Protein AF-A0A962RVD4-F1 (afdb_monomer)

Secondary structure (DSSP, 8-state):
-PPPPS-SPPBGGGS-HHHHHHHHHHHHHHHTHHHHTTS-SEEEE-HHHHHHHHHHHHHHHTTSTTTSS---TTB-TTS-BSS---BHHHHHHHTTS--GGGEEEE-

Solvent-accessible surface area (backbone atoms only — not comparable to full-atom values): 6621 Å² total; per-residue (Å²): 131,86,80,79,80,94,78,70,77,66,39,40,72,79,50,61,64,68,62,56,51,50,46,51,60,68,33,50,65,66,68,45,41,50,52,76,72,65,74,25,76,44,81,41,75,31,71,65,48,54,47,53,54,51,51,51,49,57,61,56,38,63,95,37,81,72,62,68,80,59,94,52,94,55,38,49,101,83,55,48,57,82,63,62,64,47,38,54,68,53,57,50,55,67,46,69,56,81,64,64,88,41,45,43,75,39,113

Foldseek 3Di:
DDDDDPDDADFPVPDDPVVLVVLVVVQVVQQCVCVVVVVAPDKAFDPVLVVVVVVVQVVLCPPDPQQVPDPDPQADPVSRGPGGRHHPVVSNVPSVHDPSVRIDGHD

Sequence (107 aa):
MPACPASSPAPAWARPVSRISSSQVDYLPRLLEPLRRGECRAVVPRADATRAFNDALRAAMHGTVWVSGCRSGYLDRHGTP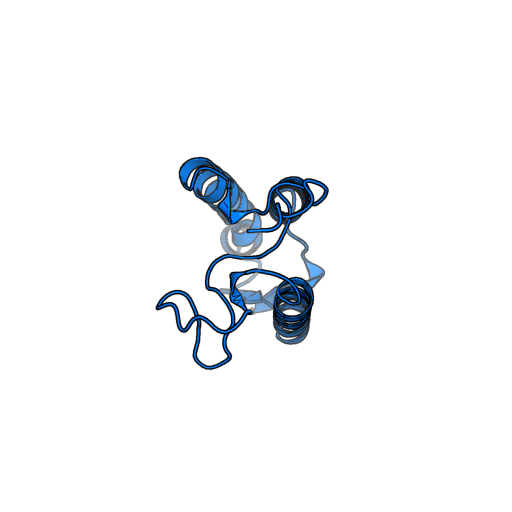VTGPWTFQRSDADMAAVESDEYELIA

Radius of gyration: 16.83 Å; Cα contacts (8 Å, |Δi|>4): 92; chains: 1; bounding box: 47×30×41 Å

pLDDT: mean 76.96, std 19.3, range [28.88, 97.56]

Mean predicted aligned error: 9.29 Å

Structure (mmCIF, N/CA/C/O backbone):
data_AF-A0A962RVD4-F1
#
_entry.id   AF-A0A962RVD4-F1
#
loop_
_atom_site.group_PDB
_atom_site.id
_atom_site.type_symbol
_atom_site.label_atom_id
_atom_site.label_alt_id
_atom_site.label_comp_id
_atom_site.label_asym_id
_atom_site.label_entity_id
_atom_site.label_seq_id
_atom_site.pdbx_PDB_ins_code
_atom_site.Cartn_x
_atom_site.Cartn_y
_atom_site.Cartn_z
_atom_site.occupancy
_atom_site.B_iso_or_equiv
_atom_site.auth_seq_id
_atom_site.auth_comp_id
_atom_site.auth_asym_id
_atom_site.auth_atom_id
_atom_site.pdbx_PDB_model_num
ATOM 1 N N . MET A 1 1 ? 29.782 -10.806 -23.604 1.00 35.72 1 MET A N 1
ATOM 2 C CA . MET A 1 1 ? 28.492 -10.522 -22.939 1.00 35.72 1 MET A CA 1
ATOM 3 C C . MET A 1 1 ? 28.103 -9.104 -23.313 1.00 35.72 1 MET A C 1
ATOM 5 O O . MET A 1 1 ? 28.897 -8.220 -23.008 1.00 35.72 1 MET A O 1
ATOM 9 N N . PRO A 1 2 ? 27.005 -8.864 -24.048 1.00 30.50 2 PRO A N 1
ATOM 10 C CA . PRO A 1 2 ? 26.642 -7.497 -24.387 1.00 30.50 2 PRO A CA 1
ATOM 11 C C . PRO A 1 2 ? 26.196 -6.780 -23.109 1.00 30.50 2 PRO A C 1
ATOM 13 O O . PRO A 1 2 ? 25.448 -7.334 -22.304 1.00 30.50 2 PRO A O 1
ATOM 16 N N . ALA A 1 3 ? 26.728 -5.578 -22.901 1.00 30.44 3 ALA A N 1
ATOM 17 C CA . ALA A 1 3 ? 26.380 -4.723 -21.779 1.00 30.44 3 ALA A CA 1
ATOM 18 C C . ALA A 1 3 ? 24.896 -4.331 -21.863 1.00 30.44 3 ALA A C 1
ATOM 20 O O . ALA A 1 3 ? 24.410 -3.932 -22.921 1.00 30.44 3 ALA A O 1
ATOM 21 N N . CYS A 1 4 ? 24.183 -4.464 -20.744 1.00 28.88 4 CYS A N 1
ATOM 22 C CA . CYS A 1 4 ? 22.792 -4.041 -20.621 1.00 28.88 4 CYS A CA 1
ATOM 23 C C . CYS A 1 4 ? 22.734 -2.497 -20.635 1.00 28.88 4 CYS A C 1
ATOM 25 O O . CYS A 1 4 ? 23.496 -1.874 -19.889 1.00 28.88 4 CYS A O 1
ATOM 27 N N . PRO A 1 5 ? 21.896 -1.861 -21.474 1.00 33.75 5 PRO A N 1
ATOM 28 C CA . PRO A 1 5 ? 21.850 -0.406 -21.587 1.00 33.75 5 PRO A CA 1
ATOM 29 C C . PRO A 1 5 ? 21.378 0.248 -20.279 1.00 33.75 5 PRO A C 1
ATOM 31 O O . PRO A 1 5 ? 20.346 -0.102 -19.709 1.00 33.75 5 PRO A O 1
ATOM 34 N N . ALA A 1 6 ? 22.161 1.217 -19.806 1.00 37.94 6 ALA A N 1
ATOM 35 C CA . ALA A 1 6 ? 21.988 1.931 -18.544 1.00 37.94 6 ALA A CA 1
ATOM 36 C C . ALA A 1 6 ? 20.944 3.063 -18.633 1.00 37.94 6 ALA A C 1
ATOM 38 O O . ALA A 1 6 ? 21.275 4.229 -18.434 1.00 37.94 6 ALA A O 1
ATOM 39 N N . SER A 1 7 ? 19.688 2.745 -18.953 1.00 35.34 7 SER A N 1
ATOM 40 C CA . SER A 1 7 ? 18.639 3.769 -19.121 1.00 35.34 7 SER A CA 1
ATOM 41 C C . SER A 1 7 ? 17.349 3.530 -18.333 1.00 35.34 7 SER A C 1
ATOM 43 O O . SER A 1 7 ? 16.365 4.223 -18.573 1.00 35.34 7 SER A O 1
ATOM 45 N N . SER A 1 8 ? 17.332 2.602 -17.370 1.00 40.66 8 SER A N 1
ATOM 46 C CA . SER A 1 8 ? 16.174 2.417 -16.484 1.00 40.66 8 SER A CA 1
ATOM 47 C C . SER A 1 8 ? 16.449 3.044 -15.109 1.00 40.66 8 SER A C 1
ATOM 49 O O . SER A 1 8 ? 17.504 2.756 -14.536 1.00 40.66 8 SER A O 1
ATOM 51 N N . PRO A 1 9 ? 15.554 3.894 -14.560 1.00 51.12 9 PRO A N 1
ATOM 52 C CA . PRO A 1 9 ? 15.703 4.418 -13.202 1.00 51.12 9 PRO A CA 1
ATOM 53 C C . PRO A 1 9 ? 15.875 3.267 -12.207 1.00 51.12 9 PRO A C 1
ATOM 55 O O . PRO A 1 9 ? 15.287 2.198 -12.386 1.00 51.12 9 PRO A O 1
ATOM 58 N N . ALA A 1 10 ? 16.703 3.484 -11.181 1.00 51.25 10 ALA A N 1
ATOM 59 C CA . ALA A 1 10 ? 17.037 2.444 -10.218 1.00 51.25 10 ALA A CA 1
ATOM 60 C C . ALA A 1 10 ? 15.747 1.839 -9.615 1.00 51.25 10 ALA A C 1
ATOM 62 O O . ALA A 1 10 ? 14.916 2.577 -9.070 1.00 51.25 10 ALA A O 1
ATOM 63 N N . PRO A 1 11 ? 15.550 0.518 -9.740 1.00 57.47 11 PRO A N 1
ATOM 64 C CA . PRO A 1 11 ? 14.365 -0.163 -9.228 1.00 57.47 11 PRO A CA 1
ATOM 65 C C . PRO A 1 11 ? 14.389 -0.218 -7.697 1.00 57.47 11 PRO A C 1
ATOM 67 O O . PRO A 1 11 ? 15.456 -0.218 -7.088 1.00 57.47 11 PRO A O 1
ATOM 70 N N . ALA A 1 12 ? 13.220 -0.328 -7.069 1.00 54.47 12 ALA A N 1
ATOM 71 C CA . ALA A 1 12 ? 12.996 -0.210 -5.629 1.00 54.47 12 ALA A CA 1
ATOM 72 C C . ALA A 1 12 ? 13.839 -1.175 -4.794 1.00 54.47 12 ALA A C 1
ATOM 74 O O . ALA A 1 12 ? 14.220 -0.835 -3.679 1.00 54.47 12 ALA A O 1
ATOM 75 N N . TRP A 1 13 ? 14.214 -2.331 -5.340 1.00 53.38 13 TRP A N 1
ATOM 76 C CA . TRP A 1 13 ? 15.104 -3.277 -4.666 1.00 53.38 13 TRP A CA 1
ATOM 77 C C . TRP A 1 13 ? 16.538 -2.758 -4.472 1.00 53.38 13 TRP A C 1
ATOM 79 O O . TRP A 1 13 ? 17.251 -3.275 -3.618 1.00 53.38 13 TRP A O 1
ATOM 89 N N . ALA A 1 14 ? 16.970 -1.733 -5.213 1.00 60.31 14 ALA A N 1
ATOM 90 C CA . ALA A 1 14 ? 18.267 -1.089 -5.013 1.00 60.31 14 ALA A CA 1
ATOM 91 C C . ALA A 1 14 ? 18.271 -0.103 -3.821 1.00 60.31 14 ALA A C 1
ATOM 93 O O . ALA A 1 14 ? 19.302 0.509 -3.536 1.00 60.31 14 ALA A O 1
ATOM 94 N N . ARG A 1 15 ? 17.143 0.075 -3.109 1.00 66.31 15 ARG A N 1
ATOM 95 C CA . ARG A 1 15 ? 17.090 0.851 -1.859 1.00 66.31 15 ARG A CA 1
ATOM 96 C C . ARG A 1 15 ? 17.574 0.020 -0.672 1.00 66.31 15 ARG A C 1
ATOM 98 O O . ARG A 1 15 ? 17.242 -1.160 -0.575 1.00 66.31 15 ARG A O 1
ATOM 105 N N . PRO A 1 16 ? 18.245 0.650 0.311 1.00 79.06 16 PRO A N 1
ATOM 106 C CA . PRO A 1 16 ? 18.454 0.029 1.609 1.00 79.06 16 PRO A CA 1
ATOM 107 C C . PRO A 1 16 ? 17.111 -0.348 2.234 1.00 79.06 16 PRO A C 1
ATOM 109 O O . PRO A 1 16 ? 16.214 0.494 2.335 1.00 79.06 16 PRO A O 1
ATOM 112 N N . VAL A 1 17 ? 16.998 -1.591 2.705 1.00 79.69 17 VAL A N 1
ATOM 113 C CA . VAL A 1 17 ? 15.792 -2.088 3.383 1.00 79.69 17 VAL A CA 1
ATOM 114 C C . VAL A 1 17 ? 15.373 -1.176 4.538 1.00 79.69 17 VAL A C 1
ATOM 116 O O . VAL A 1 17 ? 14.190 -0.914 4.700 1.00 79.69 17 VAL A O 1
ATOM 119 N N . SER A 1 18 ? 16.334 -0.578 5.254 1.00 83.75 18 SER A N 1
ATOM 120 C CA . SER A 1 18 ? 16.070 0.382 6.331 1.00 83.75 18 SER A CA 1
ATOM 121 C C . SER A 1 18 ? 15.221 1.570 5.876 1.00 83.75 18 SER A C 1
ATOM 123 O O . SER A 1 18 ? 14.293 1.953 6.576 1.00 83.75 18 SER A O 1
ATOM 125 N N . ARG A 1 19 ? 15.473 2.121 4.682 1.00 82.56 19 ARG A N 1
ATOM 126 C CA . ARG A 1 19 ? 14.700 3.249 4.138 1.00 82.56 19 ARG A CA 1
ATOM 127 C C . ARG A 1 19 ? 13.295 2.837 3.715 1.00 82.56 19 ARG A C 1
ATOM 129 O O . ARG A 1 19 ? 12.388 3.646 3.849 1.00 82.56 19 ARG A O 1
ATOM 136 N N . ILE A 1 20 ? 13.130 1.623 3.190 1.00 81.81 20 ILE A N 1
ATOM 137 C CA . ILE A 1 20 ? 11.815 1.070 2.826 1.00 81.81 20 ILE A CA 1
ATOM 138 C C . ILE A 1 20 ? 10.992 0.825 4.096 1.00 81.81 20 ILE A C 1
ATOM 140 O O . ILE A 1 20 ? 9.829 1.216 4.175 1.00 81.81 20 ILE A O 1
ATOM 144 N N . SER A 1 21 ? 11.609 0.218 5.111 1.00 86.06 21 SER A N 1
ATOM 145 C CA . SER A 1 21 ? 10.959 -0.055 6.389 1.00 86.06 21 SER A CA 1
ATOM 146 C C . SER A 1 21 ? 10.563 1.229 7.110 1.00 86.06 21 SER A C 1
ATOM 148 O O . SER A 1 21 ? 9.435 1.313 7.579 1.00 86.06 21 SER A O 1
ATOM 150 N N . SER A 1 22 ? 11.428 2.249 7.159 1.00 88.31 22 SER A N 1
ATOM 151 C CA . SER A 1 22 ? 11.085 3.526 7.800 1.00 88.31 22 SER A CA 1
ATOM 152 C C . SER A 1 22 ? 9.855 4.181 7.169 1.00 88.31 22 SER A C 1
ATOM 154 O O . SER A 1 22 ? 8.928 4.523 7.892 1.00 88.31 22 SER A O 1
ATOM 156 N N . SER A 1 23 ? 9.780 4.271 5.834 1.00 89.38 23 SER A N 1
ATOM 157 C CA . SER A 1 23 ? 8.615 4.876 5.170 1.00 89.38 23 SER A CA 1
ATOM 158 C C . SER A 1 23 ? 7.314 4.110 5.427 1.00 89.38 23 SER A C 1
ATOM 160 O O . SER A 1 23 ? 6.260 4.719 5.587 1.00 89.38 23 SER A O 1
ATOM 162 N N . GLN A 1 24 ? 7.380 2.777 5.505 1.00 89.50 24 GLN A N 1
ATOM 163 C CA . GLN A 1 24 ? 6.215 1.950 5.837 1.00 89.50 24 GLN A CA 1
ATOM 164 C C . GLN A 1 24 ? 5.784 2.145 7.296 1.00 89.50 24 GLN A C 1
ATOM 166 O O . GLN A 1 24 ? 4.592 2.262 7.575 1.00 89.50 24 GLN A O 1
ATOM 171 N N . VAL A 1 25 ? 6.741 2.234 8.225 1.00 93.50 25 VAL A N 1
ATOM 172 C CA . VAL A 1 25 ? 6.470 2.526 9.641 1.00 93.50 25 VAL A CA 1
ATOM 173 C C . VAL A 1 25 ? 5.809 3.897 9.805 1.00 93.50 25 VAL A C 1
ATOM 175 O O . VAL A 1 25 ? 4.861 4.013 10.577 1.00 93.50 25 VAL A O 1
ATOM 178 N N . ASP A 1 26 ? 6.226 4.900 9.029 1.00 92.62 26 ASP A N 1
ATOM 179 C CA . ASP A 1 26 ? 5.622 6.239 9.040 1.00 92.62 26 ASP A CA 1
ATOM 180 C C . ASP A 1 26 ? 4.216 6.272 8.401 1.00 92.62 26 ASP A C 1
ATOM 182 O O . ASP A 1 26 ? 3.402 7.154 8.688 1.00 92.62 26 ASP A O 1
ATOM 186 N N . TYR A 1 27 ? 3.897 5.333 7.506 1.00 94.31 27 TYR A N 1
ATOM 187 C CA . TYR A 1 27 ? 2.578 5.205 6.867 1.00 94.31 27 TYR A CA 1
ATOM 188 C C . TYR A 1 27 ? 1.520 4.611 7.804 1.00 94.31 27 TYR A C 1
ATOM 190 O O . TYR A 1 27 ? 0.405 5.129 7.895 1.00 94.31 27 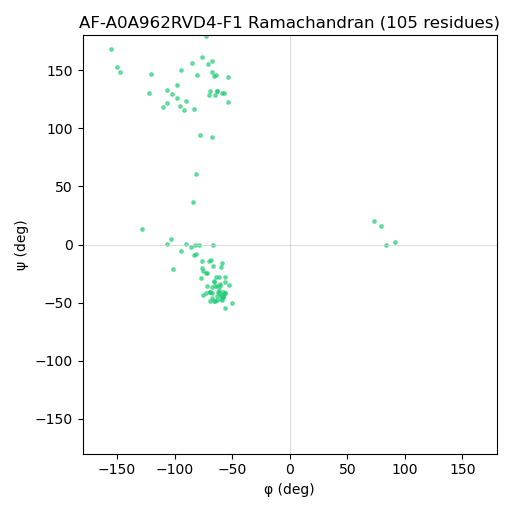TYR A O 1
ATOM 198 N N . LEU A 1 28 ? 1.878 3.568 8.558 1.00 94.06 28 LEU A N 1
ATOM 199 C CA . LEU A 1 28 ? 0.962 2.837 9.440 1.00 94.06 28 LEU A CA 1
ATOM 200 C C . LEU A 1 28 ? 0.119 3.712 10.389 1.00 94.06 28 LEU A C 1
ATOM 202 O O . LEU A 1 28 ? -1.097 3.528 10.407 1.00 94.06 28 LEU A O 1
ATOM 206 N N . PRO A 1 29 ? 0.667 4.669 11.163 1.00 94.38 29 PRO A N 1
ATOM 207 C CA . PRO A 1 29 ? -0.149 5.459 12.085 1.00 94.38 29 PRO A CA 1
ATOM 208 C C . PRO A 1 29 ? -1.192 6.325 11.369 1.00 94.38 29 PRO A C 1
ATOM 210 O O . PRO A 1 29 ? -2.249 6.577 11.939 1.00 94.38 29 PRO A O 1
ATOM 213 N N . ARG A 1 30 ? -0.929 6.741 10.122 1.00 95.12 30 ARG A N 1
ATOM 214 C CA . ARG A 1 30 ? -1.887 7.492 9.297 1.00 95.12 30 ARG A CA 1
ATOM 215 C C . ARG A 1 30 ? -3.019 6.589 8.813 1.00 95.12 30 ARG A C 1
ATOM 217 O O . ARG A 1 30 ? -4.176 6.984 8.885 1.00 95.12 30 ARG A O 1
ATOM 224 N N . LEU A 1 31 ? -2.694 5.362 8.400 1.00 96.06 31 LEU A N 1
ATOM 225 C CA . LEU A 1 31 ? -3.684 4.360 7.988 1.00 96.06 31 LEU A CA 1
ATOM 226 C C . LEU A 1 31 ? -4.596 3.929 9.149 1.00 96.06 31 LEU A C 1
ATOM 228 O O . LEU A 1 31 ? -5.779 3.672 8.952 1.00 96.06 31 LEU A O 1
ATOM 232 N N . LEU A 1 32 ? -4.050 3.844 10.364 1.00 95.75 32 LEU A N 1
ATOM 233 C CA . LEU A 1 32 ? -4.772 3.376 11.551 1.00 95.75 32 LEU A CA 1
ATOM 234 C C . LEU A 1 32 ? -5.559 4.485 12.269 1.00 95.75 32 LEU A C 1
ATOM 236 O O . LEU A 1 32 ? -6.241 4.208 13.256 1.00 95.75 32 LEU A O 1
ATOM 240 N N . GLU A 1 33 ? -5.484 5.731 11.807 1.00 95.88 33 GLU A N 1
ATOM 241 C CA . GLU A 1 33 ? -6.146 6.866 12.454 1.00 95.88 33 GLU A CA 1
ATOM 242 C C . GLU A 1 33 ? -7.680 6.699 12.588 1.00 95.88 33 GLU A C 1
ATOM 244 O O . GLU A 1 33 ? -8.186 6.955 13.684 1.00 95.88 33 GLU A O 1
ATOM 249 N N . PRO A 1 34 ? -8.428 6.179 11.589 1.00 95.25 34 PRO A N 1
ATOM 250 C CA . PRO A 1 34 ? -9.867 5.925 11.739 1.00 95.25 34 PRO A CA 1
ATOM 251 C C . PRO A 1 34 ? -10.194 4.930 12.865 1.00 95.25 34 PRO A C 1
ATOM 253 O O . PRO A 1 34 ? -11.173 5.099 13.592 1.00 95.25 34 PRO A O 1
ATOM 256 N N . LEU A 1 35 ? -9.341 3.917 13.073 1.00 96.00 35 LEU A N 1
ATOM 257 C CA . LEU A 1 35 ? -9.487 2.963 14.182 1.00 96.00 35 LEU A CA 1
ATOM 258 C C . LEU A 1 35 ? -9.253 3.651 15.527 1.00 96.00 35 LEU A C 1
ATOM 260 O O . LEU A 1 35 ? -9.986 3.418 16.485 1.00 96.00 35 LEU A O 1
ATOM 264 N N . ARG A 1 36 ? -8.246 4.530 15.603 1.00 95.75 36 ARG A N 1
ATOM 265 C CA . ARG A 1 36 ? -7.925 5.283 16.827 1.00 95.75 36 ARG A CA 1
ATOM 266 C C . ARG A 1 36 ? -9.032 6.259 17.220 1.00 95.75 36 ARG A C 1
ATOM 268 O O . ARG A 1 36 ? -9.218 6.498 18.410 1.00 95.75 36 ARG A O 1
ATOM 275 N N . ARG A 1 37 ? -9.760 6.800 16.241 1.00 96.25 37 ARG A N 1
ATOM 276 C CA . ARG A 1 37 ? -10.913 7.692 16.450 1.00 96.25 37 ARG A CA 1
ATOM 277 C C . ARG A 1 37 ? -12.215 6.956 16.763 1.00 96.25 37 ARG A C 1
ATOM 279 O O . ARG A 1 37 ? -13.193 7.601 17.126 1.00 96.25 37 ARG A O 1
ATOM 286 N N . GLY A 1 38 ? -12.231 5.627 16.648 1.00 95.94 38 GLY A N 1
ATOM 287 C CA . GLY A 1 38 ? -13.442 4.825 16.820 1.00 95.94 38 GLY A CA 1
ATOM 288 C C . GLY A 1 38 ? -14.428 4.949 15.656 1.00 95.94 38 GLY A C 1
ATOM 289 O O . GLY A 1 38 ? -15.605 4.652 15.829 1.00 95.94 38 GLY A O 1
ATOM 290 N N . GLU A 1 39 ? -13.966 5.383 14.480 1.00 95.50 39 GLU A N 1
ATOM 291 C CA . GLU A 1 39 ? -14.791 5.525 13.271 1.00 95.50 39 GLU A CA 1
ATOM 292 C C . GLU A 1 39 ? -15.073 4.166 12.604 1.00 95.50 39 GLU A C 1
ATOM 294 O O . GLU A 1 39 ? -16.014 4.037 11.825 1.00 95.50 39 GLU A O 1
ATOM 299 N N . CYS A 1 40 ? -14.265 3.144 12.904 1.00 96.44 40 CYS A N 1
ATOM 300 C CA . CYS A 1 40 ? -14.410 1.785 12.384 1.00 96.44 40 CYS A CA 1
ATOM 301 C C . CYS A 1 40 ? -13.779 0.746 13.327 1.00 96.44 40 CYS A C 1
ATOM 303 O O . CYS A 1 40 ? -13.033 1.085 14.248 1.00 96.44 40 CYS A O 1
ATOM 305 N N . ARG A 1 41 ? -14.057 -0.537 13.076 1.00 97.12 41 ARG A N 1
ATOM 306 C CA . ARG A 1 41 ? -13.441 -1.702 13.734 1.00 97.12 41 ARG A CA 1
ATOM 307 C C . ARG A 1 41 ? -12.369 -2.376 12.886 1.00 97.12 41 ARG A C 1
ATOM 309 O O . ARG A 1 41 ? -11.526 -3.082 13.439 1.00 97.12 41 ARG A O 1
ATOM 316 N N . ALA A 1 42 ? -12.383 -2.170 11.570 1.00 96.50 42 ALA A N 1
ATOM 317 C CA . ALA A 1 42 ? -11.317 -2.609 10.677 1.00 96.50 42 ALA A CA 1
ATOM 318 C C . ALA A 1 42 ? -11.142 -1.652 9.491 1.00 96.50 42 ALA A C 1
ATOM 320 O O . ALA A 1 42 ? -12.110 -1.083 8.992 1.00 96.50 42 ALA A O 1
ATOM 321 N N . VAL A 1 43 ? -9.899 -1.537 9.022 1.00 96.69 43 VAL A N 1
ATOM 322 C CA . VAL A 1 43 ? -9.531 -0.910 7.746 1.00 96.69 43 VAL A CA 1
ATOM 323 C C . VAL A 1 43 ? -9.066 -2.037 6.833 1.00 96.69 43 VAL A C 1
ATOM 325 O O . VAL A 1 43 ? -8.110 -2.740 7.169 1.00 96.69 43 VAL A O 1
ATOM 328 N N . VAL A 1 44 ? -9.751 -2.250 5.714 1.00 96.88 44 VAL A N 1
ATOM 329 C CA . VAL A 1 44 ? -9.487 -3.373 4.806 1.00 96.88 44 VAL A CA 1
ATOM 330 C C . VAL A 1 44 ? -9.175 -2.831 3.414 1.00 96.88 44 VAL A C 1
ATOM 332 O O . VAL A 1 44 ? -9.934 -2.005 2.915 1.00 96.88 44 VAL A O 1
ATOM 335 N N . PRO A 1 45 ? -8.080 -3.256 2.757 1.00 96.19 45 PRO A N 1
ATOM 336 C CA . PRO A 1 45 ? -7.829 -2.857 1.379 1.00 96.19 45 PRO A CA 1
ATOM 337 C C . PRO A 1 45 ? -8.937 -3.411 0.487 1.00 96.19 45 PRO A C 1
ATOM 339 O O . PRO A 1 45 ? -9.278 -4.598 0.555 1.00 96.19 45 PRO A O 1
ATOM 342 N N . ARG A 1 46 ? -9.496 -2.565 -0.374 1.00 97.56 46 ARG A N 1
ATOM 343 C CA . ARG A 1 46 ? -10.546 -2.998 -1.287 1.00 97.56 46 ARG A CA 1
ATOM 344 C C . ARG A 1 46 ? -10.003 -4.037 -2.258 1.00 97.56 46 ARG A C 1
ATOM 346 O O . ARG A 1 46 ? -8.845 -4.008 -2.695 1.00 97.56 46 ARG A O 1
ATOM 353 N N . ALA A 1 47 ? -10.866 -4.976 -2.629 1.00 95.81 47 ALA A N 1
ATOM 354 C CA . ALA A 1 47 ? -10.478 -6.072 -3.505 1.00 95.81 47 ALA A CA 1
ATOM 355 C C . ALA A 1 47 ? -10.115 -5.591 -4.924 1.00 95.81 47 ALA A C 1
ATOM 357 O O . ALA A 1 47 ? -9.260 -6.192 -5.572 1.00 95.81 47 ALA A O 1
ATOM 358 N N . ASP A 1 48 ? -10.756 -4.530 -5.420 1.00 96.31 48 ASP A N 1
ATOM 359 C CA . ASP A 1 48 ? -10.452 -3.898 -6.709 1.00 96.31 48 ASP A CA 1
ATOM 360 C C . ASP A 1 48 ? -9.098 -3.178 -6.693 1.00 96.31 48 ASP A C 1
ATOM 362 O O . ASP A 1 48 ? -8.276 -3.466 -7.562 1.00 96.31 48 ASP A O 1
ATOM 366 N N . ALA A 1 49 ? -8.824 -2.360 -5.675 1.00 95.06 49 ALA A N 1
ATOM 367 C CA . ALA A 1 49 ? -7.528 -1.710 -5.471 1.00 95.06 49 ALA A CA 1
ATOM 368 C C . ALA A 1 49 ? -6.391 -2.741 -5.362 1.00 95.06 49 ALA A C 1
ATOM 370 O O . ALA A 1 49 ? -5.381 -2.656 -6.060 1.00 95.06 49 ALA A O 1
ATOM 371 N N . THR A 1 50 ? -6.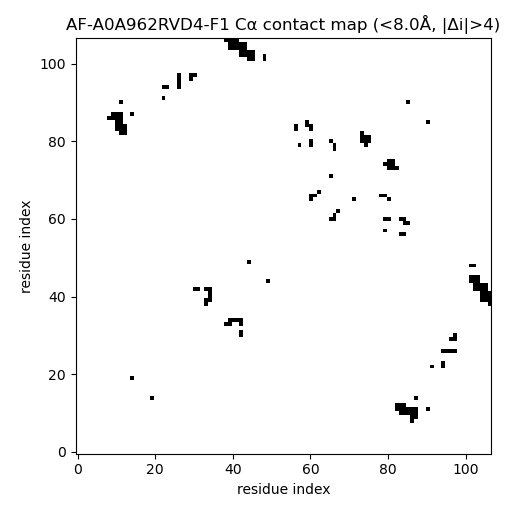606 -3.809 -4.587 1.00 92.50 50 THR A N 1
ATOM 372 C CA . THR A 1 50 ? -5.638 -4.910 -4.452 1.00 92.50 50 THR A CA 1
ATOM 373 C C . THR A 1 50 ? -5.367 -5.607 -5.789 1.00 92.50 50 THR A C 1
ATOM 375 O O . THR A 1 50 ? -4.223 -5.952 -6.097 1.00 92.50 50 THR A O 1
ATOM 378 N N . ARG A 1 51 ? -6.401 -5.848 -6.607 1.00 92.94 51 ARG A N 1
ATOM 379 C CA . ARG A 1 51 ? -6.227 -6.430 -7.948 1.00 92.94 51 ARG A CA 1
ATOM 380 C C . ARG A 1 51 ? -5.453 -5.485 -8.862 1.00 92.94 51 ARG A C 1
ATOM 382 O O . ARG A 1 51 ? -4.466 -5.922 -9.443 1.00 92.94 51 ARG A O 1
ATOM 389 N N . ALA A 1 52 ? -5.835 -4.210 -8.913 1.00 91.56 52 ALA A N 1
ATOM 390 C CA . ALA A 1 52 ? -5.172 -3.199 -9.732 1.00 91.56 52 ALA A CA 1
ATOM 391 C C . ALA A 1 52 ? -3.683 -3.055 -9.377 1.00 91.56 52 ALA A C 1
ATOM 393 O O . ALA A 1 52 ? -2.834 -3.059 -10.269 1.00 91.56 52 ALA A O 1
ATOM 394 N N . PHE A 1 53 ? -3.349 -3.022 -8.082 1.00 88.56 53 PHE A N 1
ATOM 395 C CA . PHE A 1 53 ? -1.963 -2.999 -7.615 1.00 88.56 53 PHE A CA 1
ATOM 396 C C . PHE A 1 53 ? -1.179 -4.230 -8.090 1.00 88.56 53 PHE A C 1
ATOM 398 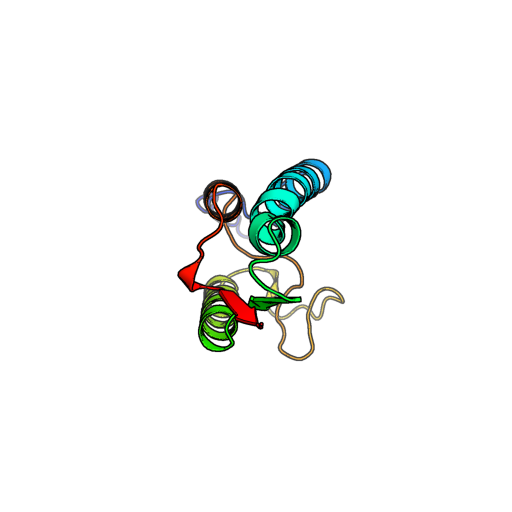O O . PHE A 1 53 ? -0.077 -4.101 -8.625 1.00 88.56 53 PHE A O 1
ATOM 405 N N . ASN A 1 54 ? -1.754 -5.426 -7.940 1.00 86.19 54 ASN A N 1
ATOM 406 C CA . ASN A 1 54 ? -1.109 -6.671 -8.357 1.00 86.19 54 ASN A CA 1
ATOM 407 C C . ASN A 1 54 ? -0.960 -6.785 -9.882 1.00 86.19 54 ASN A C 1
ATOM 409 O O . ASN A 1 54 ? 0.043 -7.310 -10.361 1.00 86.19 54 ASN A O 1
ATOM 413 N N . ASP A 1 55 ? -1.929 -6.302 -10.654 1.00 87.81 55 ASP A N 1
ATOM 414 C CA . ASP A 1 55 ? -1.853 -6.299 -12.116 1.00 87.81 55 ASP A CA 1
ATOM 415 C C . ASP A 1 55 ? -0.795 -5.311 -12.607 1.00 87.81 55 ASP A C 1
ATOM 417 O O . ASP A 1 55 ? 0.016 -5.657 -13.467 1.00 87.81 55 ASP A O 1
ATOM 421 N N . ALA A 1 56 ? -0.715 -4.130 -11.988 1.00 86.12 56 ALA A N 1
ATOM 422 C CA . ALA A 1 56 ? 0.365 -3.183 -12.230 1.00 86.12 56 ALA A CA 1
ATOM 423 C C . ALA A 1 56 ? 1.729 -3.7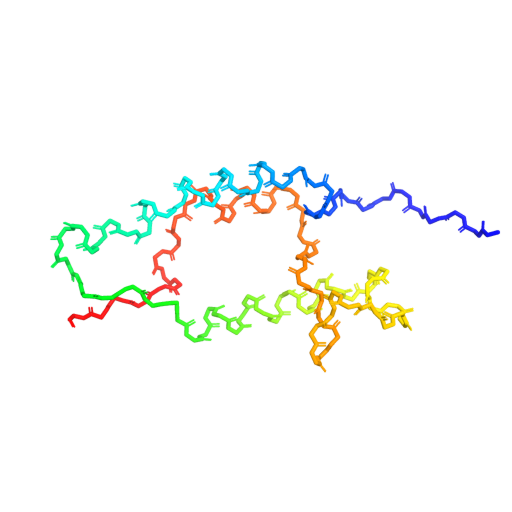99 -11.886 1.00 86.12 56 ALA A C 1
ATOM 425 O O . ALA A 1 56 ? 2.670 -3.683 -12.672 1.00 86.12 56 ALA A O 1
ATOM 426 N N . LEU A 1 57 ? 1.831 -4.492 -10.745 1.00 81.19 57 LEU A N 1
ATOM 427 C CA . LEU A 1 57 ? 3.047 -5.181 -10.320 1.00 81.19 57 LEU A CA 1
ATOM 428 C C . LEU A 1 57 ? 3.505 -6.168 -11.397 1.00 81.19 57 LEU A C 1
ATOM 430 O O . LEU A 1 57 ? 4.627 -6.059 -11.883 1.00 81.19 57 LEU A O 1
ATOM 434 N N . ARG A 1 58 ? 2.619 -7.078 -11.825 1.00 78.25 58 ARG A N 1
ATOM 435 C CA . ARG A 1 58 ? 2.901 -8.066 -12.880 1.00 78.25 58 ARG A CA 1
ATOM 436 C C . ARG A 1 58 ? 3.311 -7.404 -14.190 1.00 78.25 58 ARG A C 1
ATOM 438 O O . ARG A 1 58 ? 4.304 -7.816 -14.784 1.00 78.25 58 ARG A O 1
ATOM 445 N N . ALA A 1 59 ? 2.591 -6.361 -14.605 1.00 82.56 59 ALA A N 1
ATOM 446 C CA . ALA A 1 59 ? 2.884 -5.636 -15.834 1.00 82.56 59 ALA A CA 1
ATOM 447 C C . ALA A 1 59 ? 4.303 -5.044 -15.819 1.00 82.56 59 ALA A C 1
ATOM 449 O O . ALA A 1 59 ? 5.049 -5.175 -16.787 1.00 82.56 59 ALA A O 1
ATOM 450 N N . ALA A 1 60 ? 4.702 -4.447 -14.696 1.00 79.06 60 ALA A N 1
ATOM 451 C CA . ALA A 1 60 ? 6.018 -3.841 -14.536 1.00 79.06 60 ALA A CA 1
ATOM 452 C C . ALA A 1 60 ? 7.155 -4.854 -14.333 1.00 79.06 60 ALA A C 1
ATOM 454 O O . ALA A 1 60 ? 8.324 -4.498 -14.480 1.00 79.06 60 ALA A O 1
ATOM 455 N N . MET A 1 61 ? 6.842 -6.118 -14.031 1.00 73.19 61 MET A N 1
ATOM 456 C CA . MET A 1 61 ? 7.851 -7.175 -13.997 1.00 73.19 61 MET A CA 1
ATOM 457 C C . MET A 1 61 ? 8.320 -7.584 -15.398 1.00 73.19 61 MET A C 1
ATOM 459 O O . MET A 1 61 ? 9.440 -8.093 -15.525 1.00 73.19 61 MET A O 1
ATOM 463 N N . HIS A 1 62 ? 7.505 -7.383 -16.441 1.00 72.12 62 HIS A N 1
ATOM 464 C CA . HIS A 1 62 ? 7.874 -7.742 -17.810 1.00 72.12 62 HIS A CA 1
ATOM 465 C C . HIS A 1 62 ? 9.154 -7.016 -18.247 1.00 72.12 62 HIS A C 1
ATOM 467 O O . HIS A 1 62 ? 9.288 -5.805 -18.104 1.00 72.12 62 HIS A O 1
ATOM 473 N N . GLY A 1 63 ? 10.113 -7.773 -18.785 1.00 64.88 63 GLY A N 1
ATOM 474 C CA . GLY A 1 63 ? 11.401 -7.233 -19.234 1.00 64.88 63 GLY A CA 1
ATOM 475 C C . GLY A 1 63 ? 12.458 -7.078 -18.135 1.00 64.88 63 GLY A C 1
ATOM 476 O O . GLY A 1 63 ? 13.582 -6.681 -18.434 1.00 64.88 63 GLY A O 1
ATOM 477 N N . THR A 1 64 ? 12.154 -7.430 -16.882 1.00 67.81 64 THR A N 1
ATOM 478 C CA . THR A 1 64 ? 13.162 -7.490 -15.813 1.00 67.81 64 THR A CA 1
ATOM 479 C C . THR A 1 64 ? 13.897 -8.837 -15.797 1.00 67.81 64 THR A C 1
ATOM 481 O O . THR A 1 64 ? 13.359 -9.867 -16.207 1.00 67.81 64 THR A O 1
ATOM 484 N N . VAL A 1 65 ? 15.118 -8.858 -15.248 1.00 65.81 65 VAL A N 1
ATOM 485 C CA . VAL A 1 65 ? 15.913 -10.093 -15.054 1.00 65.81 65 VAL A CA 1
ATOM 486 C C . VAL A 1 65 ? 15.212 -11.132 -14.164 1.00 65.81 65 VAL A C 1
ATOM 488 O O . VAL A 1 65 ? 15.530 -12.317 -14.191 1.00 65.81 65 VAL A O 1
ATOM 491 N N . TRP A 1 66 ? 14.225 -10.703 -13.379 1.00 59.19 66 TRP A N 1
ATOM 492 C CA . TRP A 1 66 ? 13.502 -11.569 -12.457 1.00 59.19 66 TRP A CA 1
ATOM 493 C C . TRP A 1 66 ? 12.496 -12.501 -13.143 1.00 59.19 66 TRP A C 1
ATOM 495 O O . TRP A 1 66 ? 12.180 -13.552 -12.594 1.00 59.19 66 TRP A O 1
ATOM 505 N N . VAL A 1 67 ? 12.034 -12.158 -14.351 1.00 61.09 67 VAL A N 1
ATOM 506 C CA . VAL A 1 67 ? 11.119 -12.990 -15.158 1.00 61.09 67 VAL A CA 1
ATOM 507 C C . VAL A 1 67 ? 11.815 -13.659 -16.351 1.00 61.09 67 VAL A C 1
ATOM 509 O O . VAL A 1 67 ? 11.186 -14.408 -17.093 1.00 61.09 67 VAL A O 1
ATOM 512 N N . SER A 1 68 ? 13.124 -13.445 -16.539 1.00 58.62 68 SER A N 1
ATOM 513 C CA . SER A 1 68 ? 13.889 -13.930 -17.699 1.00 58.62 68 SER A CA 1
ATOM 514 C C . SER A 1 68 ? 14.386 -15.384 -17.579 1.00 58.62 68 SER A C 1
ATOM 516 O O . SER A 1 68 ? 15.479 -15.708 -18.036 1.00 58.62 68 SER A O 1
ATOM 518 N N . GLY A 1 69 ? 13.598 -16.280 -16.978 1.00 52.69 69 GLY A N 1
ATOM 519 C CA . GLY A 1 69 ? 13.844 -17.731 -17.036 1.00 52.69 69 GLY A CA 1
ATOM 520 C C . GLY A 1 69 ? 14.695 -18.351 -15.916 1.00 52.69 69 GLY A C 1
ATOM 521 O O . GLY A 1 69 ? 14.895 -19.564 -15.929 1.00 52.69 69 GLY A O 1
ATOM 522 N N . CYS A 1 70 ? 15.142 -17.589 -14.910 1.00 53.19 70 CYS A N 1
ATOM 523 C CA . CYS A 1 70 ? 15.780 -18.155 -13.712 1.00 53.19 70 CYS A CA 1
ATOM 524 C C . CYS A 1 70 ? 14.746 -18.410 -12.601 1.00 53.19 70 CYS A C 1
ATOM 526 O O . CYS A 1 70 ? 14.179 -17.470 -12.045 1.00 53.19 70 CYS A O 1
ATOM 528 N N . ARG A 1 71 ? 14.531 -19.682 -12.225 1.00 52.41 71 ARG A N 1
ATOM 529 C CA . ARG A 1 71 ? 13.761 -20.064 -11.022 1.00 52.41 71 ARG A CA 1
ATOM 530 C C . ARG A 1 71 ? 14.531 -19.630 -9.774 1.00 52.41 71 ARG A C 1
ATOM 532 O O . ARG A 1 71 ? 15.377 -20.370 -9.282 1.00 52.41 71 ARG A O 1
ATOM 539 N N . SER A 1 72 ? 14.253 -18.431 -9.273 1.00 56.84 72 SER A N 1
ATOM 540 C CA . SER A 1 72 ? 14.768 -17.969 -7.981 1.00 56.84 72 SER A CA 1
ATOM 541 C C . SER A 1 72 ? 13.754 -18.252 -6.867 1.00 56.84 72 SER A C 1
ATOM 543 O O . SER A 1 72 ? 12.548 -18.232 -7.103 1.00 56.84 72 SER A O 1
ATOM 545 N N . GLY A 1 73 ? 14.230 -18.485 -5.639 1.00 58.19 73 GLY A N 1
ATOM 546 C CA . GLY A 1 73 ? 13.367 -18.621 -4.453 1.00 58.19 73 GLY A CA 1
ATOM 547 C C . GLY A 1 73 ? 12.635 -17.330 -4.054 1.00 58.19 73 GLY A C 1
ATOM 548 O O . GLY A 1 73 ? 11.880 -17.335 -3.090 1.00 58.19 73 GLY A O 1
ATOM 549 N N . TYR A 1 74 ? 12.857 -16.234 -4.788 1.00 55.62 74 TYR A N 1
ATOM 550 C CA . TYR A 1 74 ? 12.186 -14.947 -4.614 1.00 55.62 74 TYR A CA 1
ATOM 551 C C . TYR A 1 74 ? 10.911 -14.815 -5.454 1.00 55.62 74 TYR A C 1
ATOM 553 O O . TYR A 1 74 ? 10.288 -13.759 -5.412 1.00 55.62 74 TYR A O 1
ATOM 561 N N . LEU A 1 75 ? 10.539 -15.848 -6.218 1.00 60.81 75 LEU A N 1
ATOM 562 C CA . LEU A 1 75 ? 9.330 -15.875 -7.038 1.00 60.81 75 LEU A CA 1
ATOM 563 C C . LEU A 1 75 ? 8.202 -16.619 -6.321 1.00 60.81 75 LEU A C 1
ATOM 565 O O . LEU A 1 75 ? 8.417 -17.694 -5.758 1.00 60.81 75 LEU A O 1
ATOM 569 N N . ASP A 1 76 ? 6.987 -16.081 -6.390 1.00 61.38 76 ASP A N 1
ATOM 570 C CA . ASP A 1 76 ? 5.787 -16.820 -6.013 1.00 61.38 76 ASP A CA 1
ATOM 571 C C . ASP A 1 76 ? 5.430 -17.908 -7.051 1.00 61.38 76 ASP A C 1
ATOM 573 O O . ASP A 1 76 ? 6.093 -18.078 -8.079 1.00 61.38 76 ASP A O 1
ATOM 577 N N . ARG A 1 77 ? 4.346 -18.659 -6.804 1.00 61.78 77 ARG A N 1
ATOM 578 C CA . ARG A 1 77 ? 3.869 -19.726 -7.710 1.00 61.78 77 ARG A CA 1
ATOM 579 C C . ARG A 1 77 ? 3.525 -19.246 -9.129 1.00 61.78 77 ARG A C 1
ATOM 581 O O . ARG A 1 77 ? 3.383 -20.077 -10.018 1.00 61.78 77 ARG A O 1
ATOM 588 N N . HIS A 1 78 ? 3.371 -17.937 -9.320 1.00 60.88 78 HIS A N 1
ATOM 589 C CA . HIS A 1 78 ? 3.047 -17.294 -10.592 1.00 60.88 78 HIS A CA 1
ATOM 590 C C . HIS A 1 78 ? 4.270 -16.638 -11.246 1.00 60.88 78 HIS A C 1
ATOM 592 O O . HIS A 1 78 ? 4.129 -16.000 -12.284 1.00 60.88 78 HIS A O 1
ATOM 598 N N . GLY A 1 79 ? 5.469 -16.791 -10.669 1.00 58.12 79 GLY A N 1
ATOM 599 C CA . GLY A 1 79 ? 6.691 -16.176 -11.189 1.00 58.12 79 GLY A CA 1
ATOM 600 C C . GLY A 1 79 ? 6.832 -14.693 -10.835 1.00 58.12 79 GLY A C 1
ATOM 601 O O .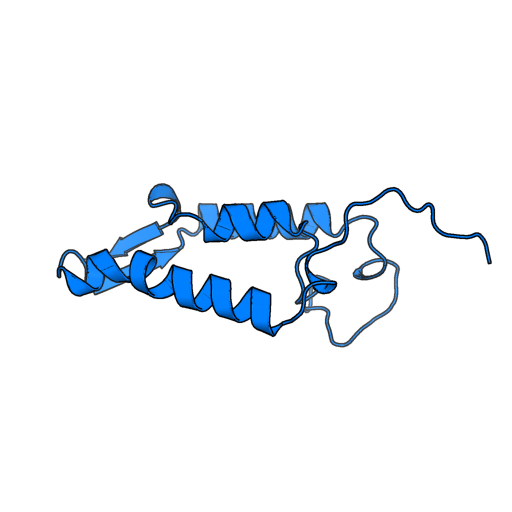 GLY A 1 79 ? 7.637 -14.001 -11.455 1.00 58.12 79 GLY A O 1
ATOM 602 N N . THR A 1 80 ? 6.064 -14.197 -9.860 1.00 58.56 80 THR A N 1
ATOM 603 C CA . THR A 1 80 ? 6.088 -12.794 -9.428 1.00 58.56 80 THR A CA 1
ATOM 604 C C . THR A 1 80 ? 7.119 -12.621 -8.316 1.00 58.56 80 THR A C 1
ATOM 606 O O . THR A 1 80 ? 7.020 -13.315 -7.300 1.00 58.56 80 THR A O 1
ATOM 609 N N . PRO A 1 81 ? 8.108 -11.724 -8.455 1.00 60.22 81 PRO A N 1
ATOM 610 C CA . PRO A 1 81 ? 9.060 -11.472 -7.385 1.00 60.22 81 PRO A CA 1
ATOM 611 C C . PRO A 1 81 ? 8.416 -10.839 -6.160 1.00 60.22 81 PRO A C 1
ATOM 613 O O . PRO A 1 81 ? 7.549 -9.976 -6.269 1.00 60.22 81 PRO A O 1
ATOM 616 N N . VAL A 1 82 ? 8.920 -11.217 -4.987 1.00 55.56 82 VAL A N 1
ATOM 617 C CA . VAL A 1 82 ? 8.544 -10.630 -3.689 1.00 55.56 82 VAL A CA 1
AT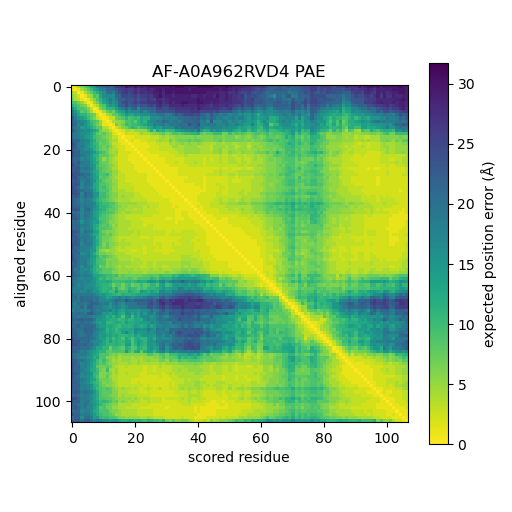OM 618 C C . VAL A 1 82 ? 9.029 -9.172 -3.558 1.00 55.56 82 VAL A C 1
ATOM 620 O O . VAL A 1 82 ? 8.572 -8.435 -2.687 1.00 55.56 82 VAL A O 1
ATOM 623 N N . THR A 1 83 ? 9.926 -8.718 -4.438 1.00 60.97 83 THR A N 1
ATOM 624 C CA . THR A 1 83 ? 10.418 -7.337 -4.491 1.00 60.97 83 THR A CA 1
ATOM 625 C C . THR A 1 83 ? 9.826 -6.596 -5.691 1.00 60.97 83 THR A C 1
ATOM 627 O O . THR A 1 83 ? 9.969 -7.013 -6.838 1.00 60.97 83 THR A O 1
ATOM 630 N N . GLY A 1 84 ? 9.134 -5.485 -5.426 1.00 63.16 84 GLY A N 1
ATOM 631 C CA . GLY A 1 84 ? 8.433 -4.739 -6.470 1.00 63.16 84 GLY A CA 1
ATOM 632 C C . GLY A 1 84 ? 9.375 -4.063 -7.483 1.00 63.16 84 GLY A C 1
ATOM 633 O O . GLY A 1 84 ? 10.469 -3.627 -7.113 1.00 63.16 84 GLY A O 1
ATOM 634 N N . PRO A 1 85 ? 8.957 -3.919 -8.754 1.00 65.00 85 PRO A N 1
ATOM 635 C CA . PRO A 1 85 ? 9.766 -3.354 -9.838 1.00 65.00 85 PRO A CA 1
ATOM 636 C C . PRO A 1 85 ? 9.769 -1.814 -9.869 1.00 65.00 85 PRO A C 1
ATOM 638 O O . PRO A 1 85 ? 10.376 -1.217 -10.754 1.00 65.00 85 PRO A O 1
ATOM 641 N N . TRP A 1 86 ? 9.063 -1.158 -8.945 1.00 75.62 86 TRP A N 1
ATOM 642 C CA . TRP A 1 86 ? 8.811 0.285 -8.980 1.00 75.62 86 TRP A CA 1
ATOM 643 C C . TRP A 1 86 ? 10.063 1.132 -8.780 1.00 75.62 86 TRP A C 1
ATOM 645 O O . TRP A 1 86 ? 11.043 0.666 -8.221 1.00 75.62 86 TRP A O 1
ATOM 655 N N . THR A 1 87 ? 10.049 2.390 -9.218 1.00 76.62 87 THR A N 1
ATOM 656 C CA . THR A 1 87 ? 11.146 3.327 -8.935 1.00 76.62 87 THR A CA 1
ATOM 657 C C . THR A 1 87 ? 11.079 3.823 -7.495 1.00 76.62 87 THR A C 1
ATOM 659 O O . THR A 1 87 ? 10.026 3.792 -6.857 1.00 76.62 87 THR A O 1
ATOM 662 N N . PHE A 1 88 ? 12.191 4.360 -6.989 1.00 75.81 88 PHE A N 1
ATOM 663 C CA . PHE A 1 88 ? 12.218 4.975 -5.658 1.00 75.81 88 PHE A CA 1
ATOM 664 C C . PHE A 1 88 ? 11.192 6.096 -5.502 1.00 75.81 88 PHE A C 1
ATOM 666 O O . PHE A 1 88 ? 10.522 6.154 -4.478 1.00 75.81 88 PHE A O 1
ATOM 673 N N . GLN A 1 89 ? 11.047 6.933 -6.531 1.00 79.94 89 GLN A N 1
ATOM 674 C CA . GLN A 1 89 ? 10.120 8.064 -6.537 1.00 79.94 89 GLN A CA 1
ATOM 675 C C . GL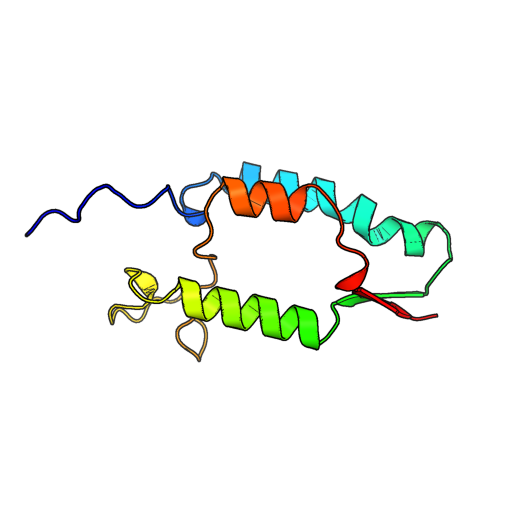N A 1 89 ? 8.672 7.603 -6.414 1.00 79.94 89 GLN A C 1
ATOM 677 O O . GLN A 1 89 ? 7.906 8.205 -5.670 1.00 79.94 89 GLN A O 1
ATOM 682 N N . ARG A 1 90 ? 8.311 6.516 -7.106 1.00 83.81 90 ARG A N 1
ATOM 683 C CA . ARG A 1 90 ? 6.972 5.951 -6.986 1.00 83.81 90 ARG A CA 1
ATOM 684 C C . ARG A 1 90 ? 6.732 5.402 -5.585 1.00 83.81 90 ARG A C 1
ATOM 686 O O . ARG A 1 90 ? 5.737 5.755 -4.979 1.00 83.81 90 ARG A O 1
ATOM 693 N N . SER A 1 91 ? 7.651 4.600 -5.045 1.00 81.56 91 SER A N 1
ATOM 694 C CA . SER A 1 91 ? 7.483 4.069 -3.686 1.00 81.56 91 SER A CA 1
ATOM 695 C C . SER A 1 91 ? 7.406 5.167 -2.622 1.00 81.56 91 SER A C 1
ATOM 697 O O . SER A 1 91 ? 6.689 5.000 -1.645 1.00 81.56 91 SER A O 1
ATOM 699 N N . ASP A 1 92 ? 8.123 6.281 -2.796 1.00 84.50 92 ASP A N 1
ATOM 700 C CA . ASP A 1 92 ? 8.004 7.429 -1.891 1.00 84.50 92 ASP A CA 1
ATOM 701 C C . ASP A 1 92 ? 6.647 8.122 -2.024 1.00 84.50 92 ASP A C 1
ATOM 703 O O . ASP A 1 92 ? 6.056 8.467 -1.005 1.00 84.50 92 ASP A O 1
ATOM 707 N N . ALA A 1 93 ? 6.134 8.284 -3.247 1.00 88.75 93 ALA A N 1
ATOM 708 C CA . ALA A 1 93 ? 4.803 8.837 -3.482 1.00 88.75 93 ALA A CA 1
ATOM 709 C C . ALA A 1 93 ? 3.705 7.947 -2.876 1.00 88.75 93 ALA A C 1
ATOM 711 O O . ALA A 1 93 ? 2.878 8.447 -2.121 1.00 88.75 93 ALA A O 1
ATOM 712 N N . ASP A 1 94 ? 3.768 6.634 -3.114 1.00 88.94 94 ASP A N 1
ATOM 713 C CA . ASP A 1 94 ? 2.807 5.653 -2.591 1.00 88.94 94 ASP A CA 1
ATOM 714 C C . ASP A 1 94 ? 2.796 5.629 -1.042 1.00 88.94 94 ASP A C 1
ATOM 716 O O . ASP A 1 94 ? 1.786 5.311 -0.425 1.00 88.94 94 ASP A O 1
ATOM 720 N N . MET A 1 95 ? 3.914 5.975 -0.385 1.00 91.25 95 MET A N 1
ATOM 721 C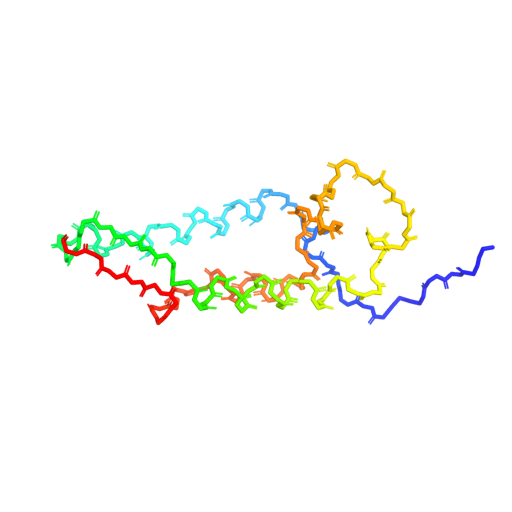 CA . MET A 1 95 ? 4.014 6.062 1.084 1.00 91.25 95 MET A CA 1
ATOM 722 C C . MET A 1 95 ? 3.765 7.484 1.632 1.00 91.25 95 MET A C 1
ATOM 724 O O . MET A 1 95 ? 3.745 7.686 2.855 1.00 91.25 95 MET A O 1
ATOM 728 N N . ALA A 1 96 ? 3.601 8.493 0.769 1.00 92.06 96 ALA A N 1
ATOM 729 C CA . ALA A 1 96 ? 3.496 9.898 1.168 1.00 92.06 96 ALA A CA 1
ATOM 730 C C . ALA A 1 96 ? 2.121 10.257 1.740 1.00 92.06 96 ALA A C 1
ATOM 732 O O . ALA A 1 96 ? 2.053 11.124 2.613 1.00 92.06 96 ALA A O 1
ATOM 733 N N . ALA A 1 97 ? 1.052 9.583 1.322 1.00 91.81 97 ALA A N 1
ATOM 734 C CA . ALA A 1 97 ? -0.305 9.805 1.811 1.00 91.81 97 ALA A CA 1
ATOM 735 C C . ALA A 1 97 ? -1.132 8.516 1.743 1.00 91.81 97 ALA A C 1
ATOM 737 O O . ALA A 1 97 ? -0.852 7.648 0.926 1.00 91.81 97 ALA A O 1
ATOM 738 N N . VAL A 1 98 ? -2.130 8.397 2.625 1.00 92.88 98 VAL A N 1
ATOM 739 C CA . VAL A 1 98 ? -3.097 7.293 2.585 1.00 92.88 98 VAL A CA 1
ATOM 740 C C . VAL A 1 98 ? -4.174 7.645 1.569 1.00 92.88 98 VAL A C 1
ATOM 742 O O . VAL A 1 98 ? -4.926 8.595 1.783 1.00 92.88 98 VAL A O 1
ATOM 745 N N . GLU A 1 99 ? -4.271 6.858 0.505 1.00 93.00 99 GLU A N 1
ATOM 746 C CA . GLU A 1 99 ? -5.348 6.969 -0.477 1.00 93.00 99 GLU A CA 1
ATOM 747 C C . GLU A 1 99 ? -6.610 6.311 0.090 1.00 93.00 99 GLU A C 1
ATOM 749 O O . GLU A 1 99 ? -6.787 5.095 0.018 1.00 93.00 99 GLU A O 1
ATOM 754 N N . SER A 1 100 ? -7.487 7.104 0.713 1.00 89.75 100 SER A N 1
ATOM 755 C CA . SER A 1 100 ? -8.670 6.591 1.422 1.00 89.75 100 SER A CA 1
ATOM 756 C C . SER A 1 100 ? -9.580 5.736 0.543 1.00 89.75 100 SER A C 1
ATOM 758 O O . SER A 1 100 ? -10.174 4.780 1.032 1.00 89.75 100 SER A O 1
ATOM 760 N N . ASP A 1 101 ? -9.652 6.048 -0.752 1.00 94.25 101 ASP A N 1
ATOM 761 C CA . ASP A 1 101 ? -10.508 5.358 -1.718 1.00 94.25 101 ASP A CA 1
ATOM 762 C C . ASP A 1 101 ? -10.042 3.927 -2.024 1.00 94.25 101 ASP A C 1
ATOM 764 O O . ASP A 1 101 ? -10.817 3.138 -2.565 1.00 94.25 101 ASP A O 1
ATOM 768 N N . GLU A 1 102 ? -8.811 3.556 -1.653 1.00 95.38 102 GLU A N 1
ATOM 769 C CA . GLU A 1 102 ? -8.305 2.183 -1.767 1.00 95.38 102 GLU A CA 1
ATOM 770 C C . GLU A 1 102 ? -8.724 1.287 -0.594 1.00 95.38 102 GLU A C 1
ATOM 772 O O . GLU A 1 102 ? -8.534 0.067 -0.649 1.00 95.38 102 GLU A O 1
ATOM 777 N N . TYR A 1 103 ? -9.321 1.860 0.454 1.00 96.38 103 TYR A N 1
ATOM 778 C CA . TYR A 1 103 ? -9.682 1.153 1.675 1.00 96.38 103 TYR A CA 1
ATOM 779 C C . TYR A 1 103 ? -11.183 1.216 1.952 1.00 96.38 103 TYR A C 1
ATOM 781 O O . TYR A 1 103 ? -11.879 2.183 1.658 1.00 96.38 103 TYR A O 1
ATOM 789 N N . GLU A 1 104 ? -11.685 0.144 2.547 1.00 96.62 104 GLU A N 1
ATOM 790 C CA . GLU A 1 104 ? -13.021 0.055 3.108 1.00 96.62 104 GLU A CA 1
ATOM 791 C C . GLU A 1 104 ? -12.922 0.080 4.636 1.00 96.62 104 GLU A C 1
ATOM 793 O O . GLU A 1 104 ? -12.105 -0.628 5.237 1.00 96.62 104 GLU A O 1
ATOM 798 N N . LEU A 1 105 ? -13.760 0.908 5.263 1.00 96.31 105 LEU A N 1
ATOM 799 C CA . LEU A 1 105 ? -13.901 0.983 6.713 1.00 96.31 105 LEU A CA 1
ATOM 800 C C . LEU A 1 105 ? -15.074 0.102 7.146 1.00 96.31 105 LEU A C 1
ATOM 802 O O . LEU A 1 105 ? -16.214 0.339 6.750 1.00 96.31 105 LEU A O 1
ATOM 806 N N . ILE A 1 106 ? -14.797 -0.904 7.970 1.00 95.88 106 ILE A N 1
ATOM 807 C CA . ILE A 1 106 ? -15.810 -1.828 8.491 1.00 95.88 106 ILE A CA 1
ATOM 808 C C . ILE A 1 106 ? -16.211 -1.376 9.894 1.00 95.88 106 ILE A C 1
ATOM 810 O O . ILE A 1 106 ? -15.340 -1.227 10.754 1.00 95.88 106 ILE A O 1
ATOM 814 N N . ALA A 1 107 ? -17.511 -1.176 10.116 1.00 89.88 107 ALA A N 1
ATOM 815 C CA . ALA A 1 107 ? -18.086 -0.769 11.401 1.00 89.88 107 ALA A CA 1
ATOM 816 C C . ALA A 1 107 ? -18.054 -1.862 12.486 1.00 89.88 107 ALA A C 1
ATOM 818 O O . ALA A 1 107 ? -18.029 -3.076 12.173 1.00 89.88 107 ALA A O 1
#